Protein AF-A0A3C0PHH1-F1 (afdb_monomer)

Radius of gyration: 14.3 Å; Cα contacts (8 Å, |Δi|>4): 105; chains: 1; bounding box: 42×20×37 Å

Foldseek 3Di:
DPPPDDWDWDDFPNATWTWDDKDWDWDDDPPDIHTQKMKTWTAGPPPRHIGIDIDGDD

Mean predicted aligned error: 4.71 Å

Secondary structure (DSSP, 8-state):
--------EEEETTEEEEEEEEEEEEE--SSSPEEEEEEEEEEETTT--EEEEEE---

pLDDT: mean 92.17, std 11.89, range [41.59, 98.25]

Solvent-accessible surface area (backbone atoms only — not comparable to full-atom values): 3642 Å² total; per-residue (Å²): 131,85,78,88,67,89,76,53,77,45,74,46,88,89,37,60,18,37,64,74,48,76,48,75,46,65,45,87,52,98,86,55,73,45,64,62,33,37,38,41,33,28,26,31,72,86,78,63,45,84,41,68,40,77,48,66,73,131

Sequence (58 aa):
MVNNKAVAEIIINGRNSYIDKVYINSRETRMFPKVNYIEIFGRDVKTNEAMYEKITPK

Structure (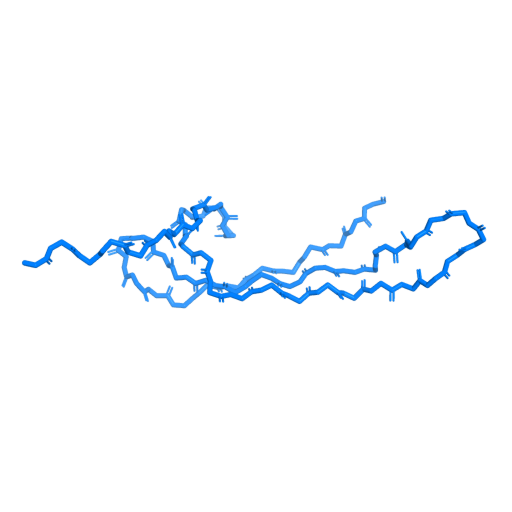mmCIF, N/CA/C/O backbone):
data_AF-A0A3C0PHH1-F1
#
_entry.id   AF-A0A3C0PHH1-F1
#
loop_
_atom_site.group_PDB
_atom_site.id
_atom_site.type_symbol
_atom_site.label_atom_id
_atom_site.label_alt_id
_atom_site.label_comp_id
_atom_site.label_asym_id
_atom_site.label_entity_id
_atom_site.label_seq_id
_atom_site.pdbx_PDB_ins_code
_atom_site.Cartn_x
_atom_site.Cartn_y
_atom_site.Cartn_z
_atom_site.occupancy
_atom_site.B_iso_or_equiv
_atom_site.auth_seq_id
_atom_site.auth_comp_id
_atom_site.auth_asym_id
_atom_site.auth_atom_id
_atom_site.pdbx_PDB_model_num
ATOM 1 N N . MET A 1 1 ? -29.172 1.502 8.156 1.00 41.59 1 MET A N 1
ATOM 2 C CA . MET A 1 1 ? -28.822 1.279 6.737 1.00 41.59 1 MET A CA 1
ATOM 3 C C . MET A 1 1 ? -27.430 0.669 6.720 1.00 41.59 1 MET A C 1
ATOM 5 O O . MET A 1 1 ? -26.486 1.360 7.073 1.00 41.59 1 MET A O 1
ATOM 9 N N . VAL A 1 2 ? -27.302 -0.631 6.451 1.00 46.78 2 VAL A N 1
ATOM 10 C CA . VAL A 1 2 ? -25.981 -1.263 6.308 1.00 46.78 2 VAL A CA 1
ATOM 11 C C . VAL A 1 2 ? -25.481 -0.891 4.920 1.00 46.78 2 VAL A C 1
ATOM 13 O O . VAL A 1 2 ? -26.084 -1.271 3.919 1.00 46.78 2 VAL A O 1
ATOM 16 N N . ASN A 1 3 ? -24.452 -0.052 4.861 1.00 55.19 3 ASN A N 1
ATOM 17 C CA . ASN A 1 3 ? -23.884 0.404 3.602 1.00 55.19 3 ASN A CA 1
ATOM 18 C C . ASN A 1 3 ? -23.084 -0.766 3.011 1.00 55.19 3 ASN A C 1
ATOM 20 O O . ASN A 1 3 ? -21.956 -1.016 3.425 1.00 55.19 3 ASN A O 1
ATOM 24 N N . ASN A 1 4 ? -23.694 -1.523 2.096 1.00 63.78 4 ASN A N 1
ATOM 25 C CA . ASN A 1 4 ? -23.176 -2.786 1.552 1.00 63.78 4 ASN A CA 1
ATOM 26 C C . ASN A 1 4 ? -22.042 -2.573 0.526 1.00 63.78 4 ASN A C 1
ATOM 28 O O . ASN A 1 4 ? -21.989 -3.217 -0.522 1.00 63.78 4 ASN A O 1
ATOM 32 N N . LYS A 1 5 ? -21.149 -1.613 0.787 1.00 80.06 5 LYS A N 1
ATOM 33 C CA . LYS A 1 5 ? -19.997 -1.342 -0.066 1.00 80.06 5 LYS A CA 1
ATOM 34 C C . LYS A 1 5 ? -18.894 -2.321 0.313 1.00 80.06 5 LYS A C 1
ATOM 36 O O . LYS A 1 5 ? -18.372 -2.257 1.421 1.00 80.06 5 LYS A O 1
ATOM 41 N N . ALA A 1 6 ? -18.546 -3.213 -0.610 1.00 87.62 6 ALA A N 1
ATOM 42 C CA . ALA A 1 6 ? -17.372 -4.057 -0.449 1.00 87.62 6 ALA A CA 1
ATOM 43 C C . ALA A 1 6 ? -16.133 -3.167 -0.261 1.00 87.62 6 ALA A C 1
ATOM 45 O O . ALA A 1 6 ? -15.895 -2.242 -1.043 1.00 87.62 6 ALA A O 1
ATOM 46 N N . VAL A 1 7 ? -15.372 -3.441 0.795 1.00 90.69 7 VAL A N 1
ATOM 47 C CA . VAL A 1 7 ? -14.108 -2.774 1.108 1.00 90.69 7 VAL A CA 1
ATOM 48 C C . VAL A 1 7 ? -12.994 -3.810 1.117 1.00 90.69 7 VAL A C 1
ATOM 50 O O . VAL A 1 7 ? -13.210 -4.954 1.510 1.00 90.69 7 VAL A O 1
ATOM 53 N N . ALA A 1 8 ? -11.809 -3.407 0.670 1.00 94.44 8 ALA A N 1
ATOM 54 C CA . ALA A 1 8 ? -10.599 -4.202 0.808 1.00 94.44 8 ALA A CA 1
ATOM 55 C C . ALA A 1 8 ? -9.806 -3.673 2.005 1.00 94.44 8 ALA A C 1
ATOM 57 O O . ALA A 1 8 ? -9.464 -2.488 2.035 1.00 94.44 8 ALA A O 1
ATOM 58 N N . GLU A 1 9 ? -9.540 -4.540 2.980 1.00 95.69 9 GLU A N 1
ATOM 59 C CA . GLU A 1 9 ? -8.673 -4.247 4.121 1.00 95.69 9 GLU A CA 1
ATOM 60 C C . GLU A 1 9 ? -7.247 -4.730 3.826 1.00 95.69 9 GLU A C 1
ATOM 62 O O . GLU A 1 9 ? -7.040 -5.841 3.333 1.00 95.69 9 GLU A O 1
ATOM 67 N N . ILE A 1 10 ? -6.265 -3.878 4.104 1.00 96.50 10 ILE A N 1
ATOM 68 C CA . ILE A 1 10 ? -4.838 -4.149 3.928 1.00 96.50 10 ILE A CA 1
ATOM 69 C C . ILE A 1 10 ? -4.042 -3.457 5.038 1.00 96.50 10 ILE A C 1
ATOM 71 O O . ILE A 1 10 ? -4.525 -2.540 5.700 1.00 96.50 10 ILE A O 1
ATOM 75 N N . ILE A 1 11 ? -2.800 -3.880 5.237 1.00 97.38 11 ILE A N 1
ATOM 76 C CA . ILE A 1 11 ? -1.844 -3.158 6.070 1.00 97.38 11 ILE A CA 1
ATOM 77 C C . ILE A 1 11 ? -1.196 -2.049 5.234 1.00 97.38 11 ILE A C 1
ATOM 79 O O . ILE A 1 11 ? -0.606 -2.341 4.199 1.00 97.38 11 ILE A O 1
ATOM 83 N N . ILE A 1 12 ? -1.292 -0.799 5.696 1.00 97.44 12 ILE A N 1
ATOM 84 C CA . ILE A 1 12 ? -0.554 0.354 5.153 1.00 97.44 12 ILE A CA 1
ATOM 85 C C . ILE A 1 12 ? 0.280 0.927 6.300 1.00 97.44 12 ILE A C 1
ATOM 87 O O . ILE A 1 12 ? -0.275 1.271 7.347 1.00 97.44 12 ILE A O 1
ATOM 91 N N . ASN A 1 13 ? 1.607 0.984 6.154 1.00 94.38 13 ASN A N 1
ATOM 92 C CA . ASN A 1 13 ? 2.541 1.413 7.212 1.00 94.38 13 ASN A CA 1
ATOM 93 C C . ASN A 1 13 ? 2.320 0.705 8.570 1.00 94.38 13 ASN A C 1
ATOM 95 O O . ASN A 1 13 ? 2.378 1.324 9.632 1.00 94.38 13 ASN A O 1
ATOM 99 N N . GLY A 1 14 ? 2.018 -0.597 8.548 1.00 95.50 14 GLY A N 1
ATOM 100 C CA . GLY A 1 14 ? 1.802 -1.397 9.762 1.00 95.50 14 GLY A CA 1
ATOM 101 C C . GLY A 1 14 ? 0.428 -1.238 10.426 1.00 95.50 14 GLY A C 1
ATOM 102 O O . GLY A 1 14 ? 0.205 -1.820 11.487 1.00 95.50 14 GLY A O 1
ATOM 103 N N . ARG A 1 15 ? -0.504 -0.484 9.828 1.00 97.44 15 ARG A N 1
ATOM 104 C CA . ARG A 1 15 ? -1.853 -0.250 10.367 1.00 97.44 15 ARG A CA 1
ATOM 105 C C . ARG A 1 15 ? -2.933 -0.802 9.433 1.00 97.44 15 ARG A C 1
ATOM 107 O O . ARG A 1 15 ? -2.889 -0.569 8.223 1.00 97.44 15 ARG A O 1
ATOM 114 N N . ASN A 1 16 ? -3.912 -1.512 10.000 1.00 97.94 16 ASN A N 1
ATOM 115 C CA . ASN A 1 16 ? -5.100 -1.971 9.274 1.00 97.94 16 ASN A CA 1
ATOM 116 C C . ASN A 1 16 ? -5.825 -0.776 8.652 1.00 97.94 16 ASN A C 1
ATOM 118 O O . ASN A 1 16 ? -6.221 0.159 9.352 1.00 97.94 16 ASN A O 1
ATOM 122 N N . SER A 1 17 ? -6.001 -0.822 7.338 1.00 98.19 17 SER A N 1
ATOM 123 C CA . SER A 1 17 ? -6.524 0.280 6.542 1.00 98.19 17 SER A CA 1
ATOM 124 C C . SER A 1 17 ? -7.466 -0.229 5.454 1.00 98.19 17 SER A C 1
ATOM 126 O O . SER A 1 17 ? -7.229 -1.276 4.853 1.00 98.19 17 SER A O 1
ATOM 128 N N . TYR A 1 18 ? -8.507 0.540 5.145 1.00 97.31 18 TYR A N 1
ATOM 129 C CA . TYR A 1 18 ? -9.314 0.334 3.946 1.00 97.31 18 TYR A CA 1
ATOM 130 C C . TYR A 1 18 ? -8.654 1.003 2.742 1.00 97.31 18 TYR A C 1
ATOM 132 O O . TYR A 1 18 ? -8.228 2.155 2.832 1.00 97.31 18 TYR A O 1
ATOM 140 N N . ILE A 1 19 ? -8.602 0.310 1.605 1.00 97.06 19 ILE A N 1
ATOM 141 C CA . ILE A 1 19 ? -8.051 0.860 0.360 1.00 97.06 19 ILE A CA 1
ATOM 142 C C . ILE A 1 19 ? -9.011 1.894 -0.237 1.00 97.06 19 ILE A C 1
ATOM 144 O O . ILE A 1 19 ? -10.187 1.610 -0.467 1.00 97.06 19 ILE A O 1
ATOM 148 N N . ASP A 1 20 ? -8.473 3.064 -0.572 1.00 96.12 20 ASP A N 1
ATOM 149 C CA . ASP A 1 20 ? -9.150 4.077 -1.382 1.00 96.12 20 ASP A CA 1
ATOM 150 C C . ASP A 1 20 ? -8.702 4.034 -2.839 1.00 96.12 20 ASP A C 1
ATOM 152 O O . ASP A 1 20 ? -9.517 4.176 -3.753 1.00 96.12 20 ASP A O 1
ATOM 156 N N . LYS A 1 21 ? -7.391 3.893 -3.067 1.00 96.81 21 LYS A N 1
ATOM 157 C CA . LYS A 1 21 ? -6.810 3.964 -4.405 1.00 96.81 21 LYS A CA 1
ATOM 158 C C . LYS A 1 21 ? -5.467 3.251 -4.481 1.00 96.81 21 LYS A C 1
ATOM 160 O O . LYS A 1 21 ? -4.670 3.319 -3.551 1.00 96.81 21 LYS A O 1
ATOM 165 N N . VAL A 1 22 ? -5.198 2.636 -5.628 1.00 97.50 22 VAL A N 1
ATOM 166 C CA . VAL A 1 22 ? -3.899 2.043 -5.951 1.00 97.50 22 VAL A CA 1
ATOM 167 C C . VAL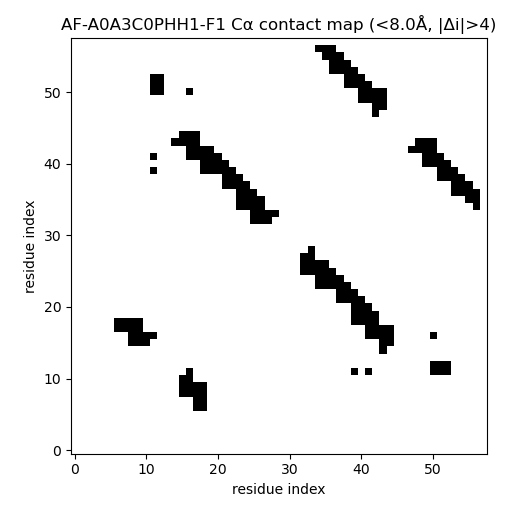 A 1 22 ? -3.420 2.604 -7.284 1.00 97.50 22 VAL A C 1
ATOM 169 O O . VAL A 1 22 ? -4.163 2.584 -8.266 1.00 97.50 22 VAL A O 1
ATOM 172 N N . TYR A 1 23 ? -2.180 3.084 -7.324 1.00 97.88 23 TYR A N 1
ATOM 173 C CA . TYR A 1 23 ? -1.480 3.413 -8.561 1.00 97.88 23 TYR A CA 1
ATOM 174 C C . TYR A 1 23 ? -0.315 2.455 -8.757 1.00 97.88 23 TYR A C 1
ATOM 176 O O . TYR A 1 23 ? 0.499 2.254 -7.860 1.00 97.88 23 TYR A O 1
ATOM 184 N N . ILE A 1 24 ? -0.223 1.876 -9.950 1.00 97.06 24 ILE A N 1
ATOM 185 C CA . ILE A 1 24 ? 0.853 0.958 -10.315 1.00 97.06 24 ILE A CA 1
ATOM 186 C C . ILE A 1 24 ? 1.621 1.594 -11.461 1.00 97.06 24 ILE A C 1
ATOM 188 O O . ILE A 1 24 ? 1.083 1.777 -12.553 1.00 97.06 24 ILE A O 1
ATOM 192 N N . ASN A 1 25 ? 2.889 1.914 -11.221 1.00 97.44 25 ASN A N 1
ATOM 193 C CA . ASN A 1 25 ? 3.794 2.282 -12.292 1.00 97.44 25 ASN A CA 1
ATOM 194 C C . ASN A 1 25 ? 4.497 1.021 -12.788 1.00 97.44 25 ASN A C 1
ATOM 196 O O . ASN A 1 25 ? 5.185 0.332 -12.031 1.00 97.44 25 ASN A O 1
ATOM 200 N N . SER A 1 26 ? 4.331 0.723 -14.069 1.00 96.25 26 SER A N 1
ATOM 201 C CA . SER A 1 26 ? 4.979 -0.412 -14.713 1.00 96.25 26 SER A CA 1
ATOM 202 C C . SER A 1 26 ? 5.541 -0.008 -16.065 1.00 96.25 26 SER A C 1
ATOM 204 O O . SER A 1 26 ? 5.142 0.999 -16.652 1.00 96.25 26 SER A O 1
ATOM 206 N N . ARG A 1 27 ? 6.505 -0.790 -16.540 1.00 94.88 27 ARG A N 1
ATOM 207 C CA . ARG A 1 27 ? 7.048 -0.687 -17.891 1.00 94.88 27 ARG A CA 1
ATOM 208 C C . ARG A 1 27 ? 6.922 -2.024 -18.596 1.00 94.88 27 ARG A C 1
ATOM 210 O O . ARG A 1 27 ? 7.066 -3.080 -17.975 1.00 94.88 27 ARG A O 1
ATOM 217 N N . GLU A 1 28 ? 6.703 -1.968 -19.897 1.00 93.69 28 GLU A N 1
ATOM 218 C CA . GLU A 1 28 ? 6.698 -3.156 -20.73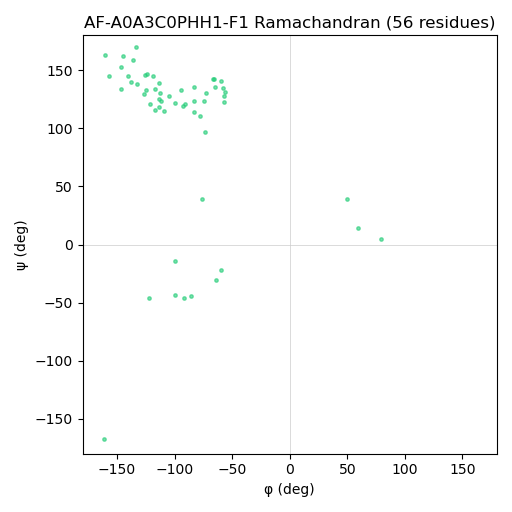4 1.00 93.69 28 GLU A CA 1
ATOM 219 C C . GLU A 1 28 ? 8.102 -3.775 -20.797 1.00 93.69 28 GLU A C 1
ATOM 221 O O . GLU A 1 28 ? 9.122 -3.078 -20.807 1.00 93.69 28 GLU A O 1
ATOM 226 N N . THR A 1 29 ? 8.163 -5.105 -20.802 1.00 90.31 29 THR A N 1
ATOM 227 C CA . THR A 1 29 ? 9.381 -5.857 -21.115 1.00 90.31 29 THR A CA 1
ATOM 228 C C . THR A 1 29 ? 9.030 -6.975 -22.091 1.00 90.31 29 THR A C 1
ATOM 230 O O . THR A 1 29 ? 7.856 -7.244 -22.321 1.00 90.31 29 THR A O 1
ATOM 233 N N . ARG A 1 30 ? 10.036 -7.655 -22.657 1.00 89.94 30 ARG A N 1
ATOM 234 C CA . ARG A 1 30 ? 9.821 -8.677 -23.698 1.00 89.94 30 ARG A CA 1
ATOM 235 C C . ARG A 1 30 ? 8.936 -9.856 -23.275 1.00 89.94 30 ARG A C 1
ATOM 237 O O . ARG A 1 30 ? 8.435 -10.540 -24.156 1.00 89.94 30 ARG A O 1
ATOM 244 N N . MET A 1 3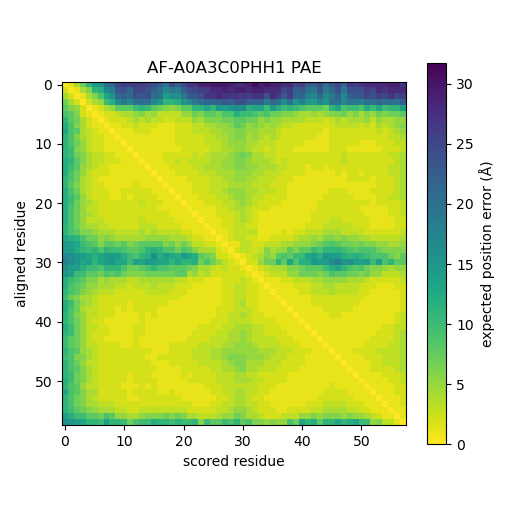1 ? 8.797 -10.131 -21.976 1.00 87.81 31 MET A N 1
ATOM 245 C CA . MET A 1 31 ? 8.069 -11.310 -21.488 1.00 87.81 31 MET A CA 1
ATOM 246 C C . MET A 1 31 ? 6.905 -10.943 -20.560 1.00 87.81 31 MET A C 1
ATOM 248 O O . MET A 1 31 ? 5.808 -11.451 -20.752 1.00 87.81 31 MET A O 1
ATOM 252 N N . PHE A 1 32 ? 7.116 -10.034 -19.597 1.00 88.00 32 PHE A N 1
ATOM 253 C CA . PHE A 1 32 ? 6.074 -9.572 -18.669 1.00 88.00 32 PHE A CA 1
ATOM 254 C C . PHE A 1 32 ? 6.268 -8.102 -18.273 1.00 88.00 32 PHE A C 1
ATOM 256 O O . PHE A 1 32 ? 7.406 -7.626 -18.237 1.00 88.00 32 PHE A O 1
ATOM 263 N N . PRO A 1 33 ? 5.205 -7.361 -17.921 1.00 90.06 33 PRO A N 1
ATOM 264 C CA . PRO A 1 33 ? 5.354 -6.024 -17.358 1.00 90.06 33 PRO A CA 1
ATOM 265 C C . PRO A 1 33 ? 6.232 -6.057 -16.103 1.00 90.06 33 PRO A C 1
ATOM 267 O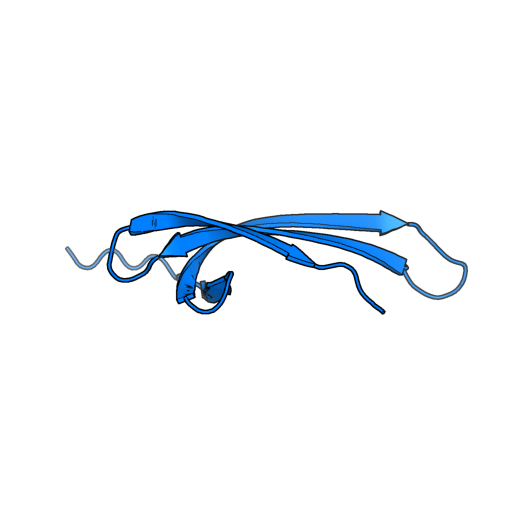 O . PRO A 1 33 ? 6.008 -6.857 -15.194 1.00 90.06 33 PRO A O 1
ATOM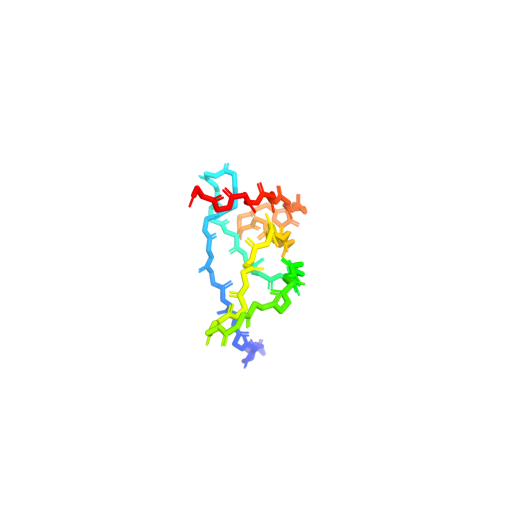 270 N N . LYS A 1 34 ? 7.227 -5.171 -16.030 1.00 94.31 34 LYS A N 1
ATOM 271 C CA . LYS A 1 34 ? 8.000 -4.955 -14.804 1.00 94.31 34 LYS A CA 1
ATOM 272 C C . LYS A 1 34 ? 7.352 -3.822 -14.021 1.00 94.31 34 LYS A C 1
ATOM 274 O O . LYS A 1 34 ? 7.279 -2.698 -14.515 1.00 94.31 34 LYS A O 1
ATOM 279 N N . VAL A 1 35 ? 6.905 -4.108 -12.802 1.00 96.12 35 VAL A N 1
ATOM 280 C CA . VAL A 1 35 ? 6.420 -3.081 -11.871 1.00 96.12 35 VAL A CA 1
ATOM 281 C C . VAL A 1 35 ? 7.623 -2.317 -11.324 1.00 96.12 35 VAL A C 1
ATOM 283 O O . VAL A 1 35 ? 8.548 -2.918 -10.782 1.00 96.12 35 VAL A O 1
ATOM 286 N N . ASN A 1 36 ? 7.621 -0.996 -11.490 1.00 96.50 36 ASN A N 1
ATOM 287 C CA . ASN A 1 36 ? 8.654 -0.123 -10.940 1.00 96.50 36 ASN A CA 1
ATOM 288 C C . ASN A 1 36 ? 8.309 0.260 -9.497 1.00 96.50 36 ASN A C 1
ATOM 290 O O . ASN A 1 36 ? 9.178 0.219 -8.634 1.00 96.50 36 ASN A O 1
ATOM 294 N N . TYR A 1 37 ? 7.049 0.617 -9.234 1.00 97.75 37 TYR A N 1
ATOM 295 C CA . TYR A 1 37 ? 6.541 0.872 -7.888 1.00 97.75 37 TYR A CA 1
ATOM 296 C C . TYR A 1 37 ? 5.010 0.790 -7.834 1.00 97.75 37 TYR A C 1
ATOM 298 O O . TYR A 1 37 ? 4.325 0.881 -8.857 1.00 97.75 37 TYR A O 1
ATOM 306 N N . ILE A 1 38 ? 4.486 0.659 -6.618 1.00 97.88 38 ILE A N 1
ATOM 307 C CA . ILE A 1 38 ? 3.060 0.697 -6.291 1.00 97.88 38 ILE A CA 1
ATOM 308 C C . ILE A 1 38 ? 2.852 1.775 -5.229 1.00 97.88 38 ILE A C 1
ATOM 310 O O . ILE A 1 38 ? 3.591 1.818 -4.251 1.00 97.88 38 ILE A O 1
ATOM 314 N N . GLU A 1 39 ? 1.858 2.632 -5.413 1.00 98.25 39 GLU A N 1
ATOM 315 C CA . GLU A 1 39 ? 1.403 3.594 -4.410 1.00 98.25 39 GLU A CA 1
ATOM 316 C C . GLU A 1 39 ? 0.006 3.202 -3.944 1.00 98.25 39 GLU A C 1
ATOM 318 O O . GLU A 1 39 ? -0.915 3.079 -4.757 1.00 98.25 39 GLU A O 1
ATOM 323 N N . ILE A 1 40 ? -0.149 3.000 -2.640 1.00 98.19 40 ILE A N 1
ATOM 324 C CA . ILE A 1 40 ? -1.402 2.596 -2.009 1.00 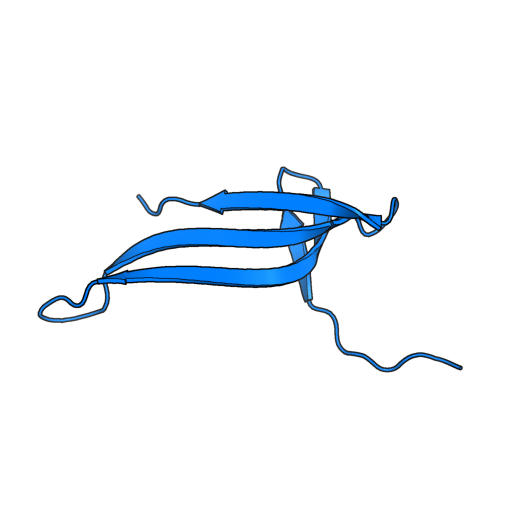98.19 40 ILE A CA 1
ATOM 325 C C . ILE A 1 40 ? -1.868 3.744 -1.127 1.00 98.19 40 ILE A C 1
ATOM 327 O O . ILE A 1 40 ? -1.135 4.198 -0.254 1.00 98.19 40 ILE A O 1
ATOM 331 N N . PHE A 1 41 ? -3.096 4.193 -1.358 1.00 98.12 41 PHE A N 1
ATOM 332 C CA . PHE A 1 41 ? -3.788 5.193 -0.560 1.00 98.12 41 PHE A CA 1
ATOM 333 C C . PHE A 1 41 ? -4.972 4.528 0.128 1.00 98.12 41 PHE A C 1
ATOM 335 O O . PHE A 1 41 ? -5.704 3.747 -0.491 1.00 98.12 41 PHE A O 1
ATOM 342 N N . GLY A 1 42 ? -5.195 4.867 1.387 1.00 97.69 42 GLY A N 1
ATOM 343 C CA . GLY A 1 42 ? -6.302 4.325 2.156 1.00 97.69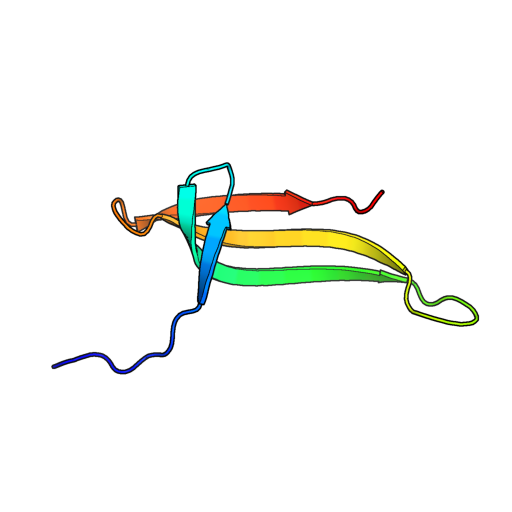 42 GLY A CA 1
ATOM 344 C C . GLY A 1 42 ? -6.638 5.162 3.373 1.00 97.69 42 GLY A C 1
ATOM 345 O O . GLY A 1 42 ? -6.155 6.285 3.527 1.00 97.69 42 GLY A O 1
ATOM 346 N N . ARG A 1 43 ? -7.456 4.591 4.251 1.00 97.88 43 ARG A N 1
ATOM 347 C CA . ARG A 1 43 ? -7.789 5.169 5.553 1.00 97.88 43 ARG A CA 1
ATOM 348 C C . ARG A 1 43 ? -7.676 4.126 6.648 1.00 97.88 43 ARG A C 1
ATOM 350 O O . ARG A 1 43 ? -8.116 2.996 6.449 1.00 97.88 43 ARG A O 1
ATOM 357 N N . ASP A 1 44 ? -7.118 4.502 7.791 1.00 97.81 44 ASP A N 1
ATOM 358 C CA . ASP A 1 44 ? -7.049 3.633 8.968 1.00 97.81 44 ASP A CA 1
ATOM 359 C C . ASP A 1 44 ? -8.455 3.191 9.394 1.00 97.81 44 ASP A C 1
ATOM 361 O O . ASP A 1 44 ? -9.376 4.006 9.475 1.00 97.81 44 ASP A O 1
ATOM 365 N N . VAL A 1 45 ? -8.624 1.901 9.685 1.00 96.50 45 VAL A N 1
ATOM 366 C CA . VAL A 1 45 ? -9.938 1.327 10.016 1.00 96.50 45 VAL A CA 1
ATOM 367 C C . VAL A 1 45 ? -10.524 1.917 11.307 1.00 96.50 45 VAL A C 1
ATOM 369 O O . VAL A 1 45 ? -11.744 2.004 11.441 1.00 96.50 45 VAL A O 1
ATOM 372 N N . LYS A 1 46 ? -9.680 2.324 12.262 1.00 96.38 46 LYS A N 1
ATOM 373 C CA . LYS A 1 46 ? -10.093 2.824 13.580 1.00 96.38 46 LYS A CA 1
ATOM 374 C C . LYS A 1 46 ? -10.254 4.340 13.600 1.00 96.38 46 LYS A C 1
ATOM 376 O O . LYS A 1 46 ? -11.225 4.833 14.164 1.00 96.38 46 LYS A O 1
ATOM 381 N N . THR A 1 47 ? -9.297 5.074 13.037 1.00 97.00 47 THR A N 1
ATOM 382 C CA . THR A 1 47 ? -9.242 6.542 13.137 1.00 97.00 47 THR A CA 1
ATOM 383 C C . THR A 1 47 ? -9.775 7.251 11.900 1.00 97.00 47 THR A C 1
ATOM 385 O O . THR A 1 47 ? -10.035 8.451 11.957 1.00 97.00 47 THR A O 1
ATOM 388 N N . ASN A 1 48 ? -9.952 6.531 10.786 1.00 95.62 48 ASN A N 1
ATOM 389 C CA . ASN A 1 48 ? -10.308 7.080 9.476 1.00 95.62 48 ASN A CA 1
ATOM 390 C C . ASN A 1 48 ? -9.284 8.107 8.935 1.00 95.62 48 ASN A C 1
ATOM 392 O O . ASN A 1 48 ? -9.567 8.827 7.976 1.00 95.62 48 ASN A O 1
ATOM 396 N N . GLU A 1 49 ? -8.087 8.170 9.529 1.00 97.94 49 GLU A N 1
ATOM 397 C CA . GLU A 1 49 ? -6.975 8.999 9.060 1.00 97.94 49 GLU A CA 1
ATOM 398 C C . GLU A 1 49 ? -6.478 8.512 7.702 1.00 97.94 49 GLU A C 1
ATOM 400 O O . GLU A 1 49 ? -6.406 7.307 7.461 1.00 97.94 49 GLU A O 1
ATOM 405 N N . ALA A 1 50 ? -6.103 9.445 6.827 1.00 97.88 50 ALA A N 1
ATOM 406 C CA . ALA A 1 50 ? -5.530 9.116 5.529 1.00 97.88 50 ALA A CA 1
ATOM 407 C C . ALA A 1 50 ? -4.174 8.411 5.680 1.00 97.88 50 ALA A C 1
ATOM 409 O O . ALA A 1 50 ? -3.311 8.842 6.444 1.00 97.88 50 ALA A O 1
ATOM 410 N N . MET A 1 51 ? -3.989 7.353 4.897 1.00 98.06 51 MET A N 1
ATOM 411 C CA . MET A 1 51 ? -2.814 6.493 4.887 1.00 98.06 51 MET A CA 1
ATOM 412 C C . MET A 1 51 ? -2.223 6.394 3.488 1.00 98.06 51 MET A C 1
ATOM 414 O O . MET A 1 51 ? -2.952 6.393 2.494 1.00 98.06 51 MET A O 1
ATOM 418 N N . TYR A 1 52 ? -0.897 6.289 3.422 1.00 98.06 52 TYR A N 1
ATOM 419 C CA . TYR A 1 52 ? -0.148 6.175 2.175 1.00 98.06 52 TYR A CA 1
ATOM 420 C C . TYR A 1 52 ? 1.091 5.302 2.347 1.00 98.06 52 TYR A C 1
ATOM 422 O O . TYR A 1 52 ? 1.871 5.523 3.271 1.00 98.06 52 TYR A O 1
ATOM 430 N N . GLU A 1 53 ? 1.313 4.376 1.419 1.00 98.25 53 GLU A N 1
ATOM 431 C CA . GLU A 1 53 ? 2.547 3.596 1.333 1.00 98.25 53 GLU A CA 1
ATOM 432 C C . GLU A 1 53 ? 3.009 3.464 -0.121 1.00 98.25 53 GLU A C 1
ATOM 434 O O . GLU A 1 53 ? 2.203 3.257 -1.033 1.00 98.25 53 GLU A O 1
ATOM 439 N N . LYS A 1 54 ? 4.327 3.5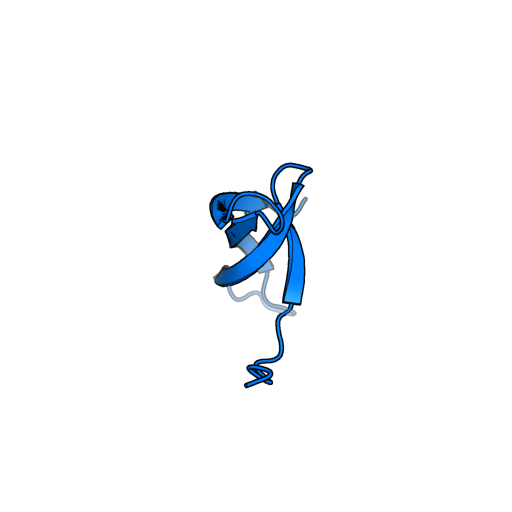61 -0.329 1.00 97.88 54 LYS A N 1
ATOM 440 C CA . LYS A 1 54 ? 4.973 3.323 -1.620 1.00 97.88 54 LYS A CA 1
ATOM 441 C C . LYS A 1 54 ? 5.864 2.093 -1.549 1.00 97.88 54 LYS A C 1
ATOM 443 O O . LYS A 1 54 ? 6.863 2.078 -0.836 1.00 97.88 54 LYS A O 1
ATOM 448 N N . ILE A 1 55 ? 5.536 1.096 -2.358 1.00 96.81 55 ILE A N 1
ATOM 449 C CA . ILE A 1 55 ? 6.237 -0.183 -2.422 1.00 96.81 55 ILE A CA 1
ATOM 450 C C . ILE A 1 55 ? 7.091 -0.210 -3.687 1.00 96.81 55 ILE A C 1
ATOM 452 O O . ILE A 1 55 ? 6.590 0.009 -4.790 1.00 96.81 55 ILE A O 1
ATOM 456 N N . THR A 1 56 ? 8.379 -0.514 -3.536 1.00 96.12 56 THR A N 1
ATOM 457 C CA . THR A 1 56 ? 9.290 -0.784 -4.659 1.00 96.12 56 THR A CA 1
ATOM 458 C C . THR A 1 56 ? 9.618 -2.278 -4.664 1.00 96.12 56 THR A C 1
ATOM 460 O O . THR A 1 56 ? 10.213 -2.753 -3.694 1.00 96.12 56 THR A O 1
ATOM 463 N N . PRO A 1 57 ? 9.216 -3.039 -5.700 1.00 89.25 57 PRO A N 1
ATOM 464 C CA . PRO A 1 57 ? 9.564 -4.454 -5.817 1.00 89.25 57 PRO A CA 1
ATOM 465 C C . PRO A 1 57 ? 11.086 -4.652 -5.865 1.00 89.25 57 PRO A C 1
ATOM 467 O O . PRO A 1 57 ? 11.786 -3.859 -6.498 1.00 89.25 57 PRO A O 1
ATOM 470 N N . LYS A 1 58 ? 11.584 -5.697 -5.195 1.00 80.62 58 LYS A N 1
ATOM 471 C CA . LYS A 1 58 ? 12.994 -6.110 -5.267 1.00 80.62 58 LYS A CA 1
ATOM 472 C C . LYS A 1 58 ? 13.279 -6.884 -6.551 1.00 80.62 58 LYS A C 1
ATOM 474 O O . LYS A 1 58 ? 12.384 -7.643 -6.983 1.00 80.62 58 LYS A O 1
#

Nearest PDB structures (foldseek):
  7ear-assembly1_A  TM=5.637E-01  e=5.476E-01  Bacillus thuringiensis
  5wkr-assembly2_B  TM=4.347E-01  e=2.437E+00  unidentified
  5wl6-assembly2_B  TM=3.918E-01  e=2.301E+00  unidentified
  5wl8-assembly4_D  TM=4.852E-01  e=5.767E+00  synthetic construct
  5wl4-assembly4_D  TM=3.964E-01  e=3.643E+00  unidentified